Protein AF-A0A8T4T213-F1 (afdb_monomer)

pLDDT: mean 85.48, std 11.97, range [35.69, 93.69]

Secondary structure (DSSP, 8-state):
----HHHHHHHHHHHHHHHT--PPPPPHHHHHHHHHHHSEEEEEESSSS--EEEEEESS-EEEEE-TTS-HHHHHHHHHHHHHHHHHHHSSPP-

Structure (mmCIF, N/CA/C/O backbone):
data_AF-A0A8T4T213-F1
#
_entry.id   AF-A0A8T4T213-F1
#
loop_
_atom_site.group_PDB
_atom_site.id
_atom_site.type_symbol
_atom_site.label_atom_id
_atom_site.label_alt_id
_atom_site.label_comp_id
_atom_site.label_asym_id
_atom_site.label_entity_id
_atom_site.label_seq_id
_atom_site.pdbx_PDB_ins_code
_atom_site.Cartn_x
_atom_site.Cartn_y
_atom_site.Cartn_z
_atom_site.occupancy
_atom_site.B_iso_or_equiv
_atom_site.auth_seq_id
_atom_site.auth_comp_id
_atom_site.auth_asym_id
_atom_site.auth_atom_id
_atom_site.pdbx_PDB_model_num
ATOM 1 N N . MET A 1 1 ? -0.082 2.531 17.673 1.00 52.88 1 MET A N 1
ATOM 2 C CA . MET A 1 1 ? -0.575 3.793 17.067 1.00 52.88 1 MET A CA 1
ATOM 3 C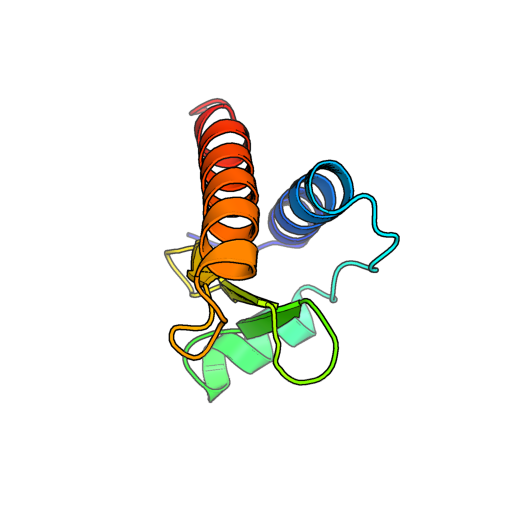 C . MET A 1 1 ? -2.086 3.710 16.864 1.00 52.88 1 MET A C 1
ATOM 5 O O . MET A 1 1 ? -2.554 2.651 16.473 1.00 52.88 1 MET A O 1
ATOM 9 N N . ASN A 1 2 ? -2.846 4.791 17.080 1.00 63.19 2 ASN A N 1
ATOM 10 C CA . ASN A 1 2 ? -4.232 4.859 16.593 1.00 63.19 2 ASN A CA 1
ATOM 11 C C . ASN A 1 2 ? -4.218 5.174 15.086 1.00 63.19 2 ASN A C 1
ATOM 13 O O . ASN A 1 2 ? -3.482 6.066 14.648 1.00 63.19 2 ASN A O 1
ATOM 17 N N . MET A 1 3 ? -4.962 4.384 14.307 1.00 78.38 3 MET A N 1
ATOM 18 C CA . MET A 1 3 ? -5.234 4.619 12.886 1.00 78.38 3 MET A CA 1
ATOM 19 C C . MET A 1 3 ? -6.494 5.479 12.802 1.00 78.38 3 MET A C 1
ATOM 21 O O . MET A 1 3 ? -7.550 5.026 13.237 1.00 78.38 3 MET A O 1
ATOM 25 N N . ASP A 1 4 ? -6.368 6.705 12.314 1.00 87.75 4 ASP A N 1
ATOM 26 C CA . ASP A 1 4 ? -7.458 7.670 12.163 1.00 87.75 4 ASP A CA 1
ATOM 27 C C . ASP A 1 4 ? -7.692 7.993 10.677 1.00 87.75 4 ASP A C 1
ATOM 29 O O . ASP A 1 4 ? -6.884 7.638 9.810 1.00 87.75 4 ASP A O 1
ATOM 33 N N . GLN A 1 5 ? -8.810 8.654 10.367 1.00 89.38 5 GLN A N 1
ATOM 34 C CA . GLN A 1 5 ? -9.137 9.054 8.997 1.00 89.38 5 GLN A CA 1
ATOM 35 C C . GLN A 1 5 ? -8.033 9.919 8.366 1.00 89.38 5 GLN A C 1
ATOM 37 O O . GLN A 1 5 ? -7.706 9.719 7.200 1.00 89.38 5 GLN A O 1
ATOM 42 N N . ALA A 1 6 ? -7.395 10.808 9.136 1.00 89.12 6 ALA A N 1
ATOM 43 C CA . ALA A 1 6 ? -6.331 11.683 8.643 1.00 89.12 6 ALA A CA 1
ATOM 44 C C . ALA A 1 6 ? -5.110 10.899 8.129 1.00 89.12 6 ALA A C 1
ATOM 46 O O . ALA A 1 6 ? -4.571 11.217 7.067 1.00 89.12 6 ALA A O 1
ATOM 47 N N . LYS A 1 7 ? -4.689 9.840 8.833 1.00 87.81 7 LYS A N 1
ATOM 48 C CA . LYS A 1 7 ? -3.617 8.951 8.363 1.00 87.81 7 LYS A CA 1
ATOM 49 C C . LYS A 1 7 ? -4.008 8.189 7.109 1.00 87.81 7 LYS A C 1
ATOM 51 O O . LYS A 1 7 ? -3.196 8.083 6.192 1.00 87.81 7 LYS A O 1
ATOM 56 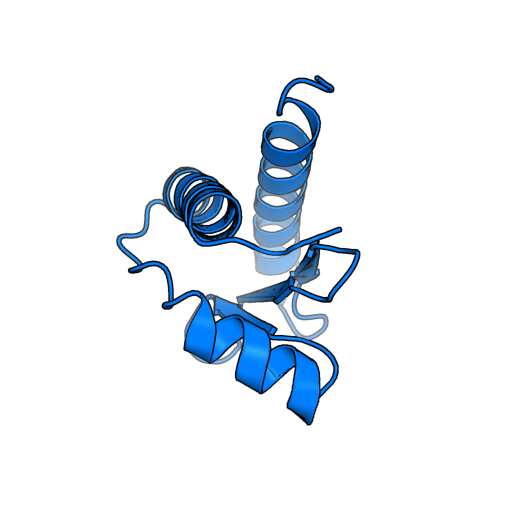N N . ILE A 1 8 ? -5.233 7.670 7.056 1.00 90.88 8 ILE A N 1
ATOM 57 C CA . ILE A 1 8 ? -5.729 6.942 5.881 1.00 90.88 8 ILE A CA 1
ATOM 58 C C . ILE A 1 8 ? -5.755 7.877 4.668 1.00 90.88 8 ILE A C 1
ATOM 60 O O . ILE A 1 8 ? -5.247 7.526 3.603 1.00 90.88 8 ILE A O 1
ATOM 64 N N . ASP A 1 9 ? -6.263 9.094 4.845 1.00 92.38 9 ASP A N 1
ATOM 65 C CA . ASP A 1 9 ? -6.295 10.116 3.804 1.00 92.38 9 ASP A CA 1
ATOM 66 C C . ASP A 1 9 ? -4.884 10.509 3.356 1.00 92.38 9 ASP A C 1
ATOM 68 O O . ASP A 1 9 ? -4.650 10.652 2.155 1.00 92.38 9 ASP A O 1
ATOM 72 N N . GLY A 1 10 ? -3.931 10.614 4.289 1.00 91.25 10 GLY A N 1
ATOM 73 C CA . GLY A 1 10 ? -2.517 10.859 4.006 1.00 91.25 10 GLY A CA 1
ATOM 74 C C . GLY A 1 10 ? -1.882 9.754 3.158 1.00 91.25 10 GLY A C 1
ATOM 75 O O . GLY A 1 10 ? -1.286 10.044 2.120 1.00 91.25 10 GLY A O 1
ATOM 76 N N . ILE A 1 11 ? -2.080 8.483 3.529 1.00 90.94 11 ILE A N 1
ATOM 77 C CA . ILE A 1 11 ? -1.596 7.328 2.752 1.00 90.94 11 ILE A CA 1
ATOM 78 C C . ILE A 1 11 ? -2.178 7.376 1.336 1.00 90.94 11 ILE A C 1
ATOM 80 O O . ILE A 1 11 ? -1.439 7.326 0.353 1.00 90.94 11 ILE A O 1
ATOM 84 N N . PHE A 1 12 ? -3.495 7.542 1.207 1.00 92.44 12 PHE A N 1
ATOM 85 C CA . PHE A 1 12 ? -4.150 7.590 -0.100 1.00 92.44 12 PHE A CA 1
ATOM 86 C C . PHE A 1 12 ? -3.815 8.862 -0.894 1.00 92.44 12 PHE A C 1
ATOM 88 O O . PHE A 1 12 ? -3.831 8.833 -2.122 1.00 92.44 12 PHE A O 1
ATOM 95 N N . ALA A 1 13 ? -3.471 9.981 -0.255 1.00 91.88 13 ALA A N 1
ATOM 96 C CA . ALA A 1 13 ? -2.949 11.166 -0.936 1.00 91.88 13 ALA A CA 1
ATOM 97 C C . ALA A 1 13 ? -1.575 10.895 -1.565 1.00 91.88 13 ALA A C 1
ATOM 99 O O . ALA A 1 13 ? -1.374 11.223 -2.737 1.00 91.88 13 ALA A O 1
ATOM 100 N N . ILE A 1 14 ? -0.670 10.230 -0.837 1.00 91.38 14 ILE A N 1
ATOM 101 C CA . ILE A 1 14 ? 0.629 9.805 -1.375 1.00 91.38 14 ILE A CA 1
ATOM 102 C C . ILE A 1 14 ? 0.414 8.849 -2.549 1.00 91.38 14 ILE A C 1
ATOM 104 O O . ILE A 1 14 ? 0.950 9.089 -3.630 1.00 91.38 14 ILE A O 1
ATOM 108 N N . LEU A 1 15 ? -0.427 7.820 -2.379 1.00 90.94 15 LEU A N 1
ATOM 109 C CA . LEU A 1 15 ? -0.729 6.846 -3.436 1.00 90.94 15 LEU A CA 1
ATOM 110 C C . LEU A 1 15 ? -1.270 7.510 -4.702 1.00 90.94 15 LEU A C 1
ATOM 112 O O . LEU A 1 15 ? -0.813 7.195 -5.797 1.00 90.94 15 LEU A O 1
ATOM 116 N N . ARG A 1 16 ? -2.195 8.467 -4.568 1.00 92.00 16 ARG A N 1
ATOM 117 C CA . ARG A 1 16 ? -2.716 9.236 -5.708 1.00 92.00 16 ARG A CA 1
ATOM 118 C C . ARG A 1 16 ? -1.621 10.027 -6.416 1.00 92.00 16 ARG A C 1
ATOM 120 O O . ARG A 1 16 ? -1.596 10.044 -7.642 1.00 92.00 16 ARG A O 1
ATOM 127 N N . ARG A 1 17 ? -0.701 10.640 -5.664 1.00 90.12 17 ARG A N 1
ATOM 128 C CA . ARG A 1 17 ? 0.423 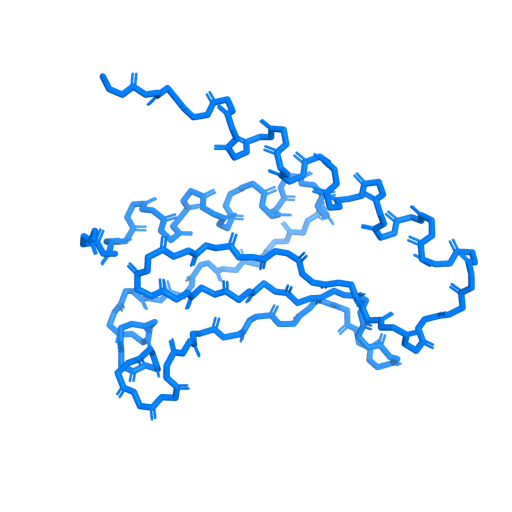11.401 -6.223 1.00 90.12 17 ARG A CA 1
ATOM 129 C C . ARG A 1 17 ? 1.379 10.506 -7.010 1.00 90.12 17 ARG A C 1
ATOM 131 O O . ARG A 1 17 ? 1.759 10.871 -8.117 1.00 90.12 17 ARG A O 1
ATOM 138 N N . ILE A 1 18 ? 1.755 9.350 -6.461 1.00 90.69 18 ILE A N 1
ATOM 139 C CA . ILE A 1 18 ? 2.743 8.469 -7.101 1.00 90.69 18 ILE A CA 1
ATOM 140 C C . ILE A 1 18 ? 2.164 7.659 -8.266 1.00 90.69 18 ILE A C 1
ATOM 142 O O . ILE A 1 18 ? 2.856 7.465 -9.257 1.00 90.69 18 ILE A O 1
ATOM 146 N N . HIS A 1 19 ? 0.904 7.223 -8.172 1.00 87.69 19 HIS A N 1
ATOM 147 C CA . HIS A 1 19 ? 0.237 6.426 -9.208 1.00 87.69 19 HIS A CA 1
ATOM 148 C C . HIS A 1 19 ? -0.579 7.267 -10.189 1.00 87.69 19 HIS A C 1
ATOM 150 O O . HIS A 1 19 ? -1.186 6.710 -11.100 1.00 87.69 19 HIS A O 1
ATOM 156 N N . THR A 1 20 ? -0.627 8.588 -9.986 1.00 87.19 20 THR A N 1
ATOM 157 C CA . THR A 1 20 ? -1.403 9.520 -10.817 1.00 87.19 20 THR A CA 1
ATOM 158 C C . THR A 1 20 ? -2.862 9.059 -10.965 1.00 87.19 20 THR A C 1
ATOM 160 O O . THR A 1 20 ? -3.436 9.054 -12.050 1.00 87.19 20 THR A O 1
ATOM 163 N N . ALA A 1 21 ? -3.449 8.612 -9.851 1.00 86.19 21 ALA A N 1
ATOM 164 C CA . ALA A 1 21 ? -4.757 7.963 -9.799 1.00 86.19 21 ALA A CA 1
ATOM 165 C C . ALA A 1 21 ? -5.766 8.771 -8.966 1.00 86.19 21 ALA A C 1
ATOM 167 O O . ALA A 1 21 ? -5.393 9.616 -8.154 1.00 86.19 21 ALA A O 1
ATOM 168 N N . HIS A 1 22 ? -7.059 8.463 -9.118 1.00 87.62 22 HIS A N 1
ATOM 169 C CA . HIS A 1 22 ? -8.165 9.143 -8.424 1.00 87.62 22 HIS A CA 1
ATOM 170 C C . HIS A 1 22 ? -8.880 8.251 -7.396 1.00 87.62 22 HIS A C 1
ATOM 172 O O . HIS A 1 22 ? -10.089 8.360 -7.195 1.00 87.62 22 HIS A O 1
ATOM 178 N N . TRP A 1 23 ? -8.155 7.348 -6.729 1.00 89.56 23 TRP A N 1
ATOM 179 C CA . TRP A 1 23 ? -8.762 6.468 -5.729 1.00 89.56 23 TRP A CA 1
ATOM 180 C C . TRP A 1 23 ? -9.308 7.245 -4.533 1.00 89.56 23 TRP A C 1
ATOM 182 O O . TRP A 1 23 ? -8.663 8.152 -3.999 1.00 89.56 23 TRP A O 1
ATOM 192 N N . LYS A 1 24 ? -10.501 6.854 -4.084 1.00 89.81 24 LYS A N 1
ATOM 193 C CA . LYS A 1 24 ? -11.088 7.372 -2.853 1.00 89.81 24 LYS A CA 1
ATOM 194 C C . LYS A 1 24 ? -10.489 6.637 -1.657 1.00 89.81 24 LYS A C 1
ATOM 196 O O . LYS A 1 24 ? -10.411 5.410 -1.668 1.00 89.81 24 LYS A O 1
ATOM 201 N N . ALA A 1 25 ? -10.103 7.390 -0.630 1.00 91.75 25 ALA A N 1
ATOM 202 C CA . ALA A 1 25 ? -9.683 6.815 0.637 1.00 91.75 25 ALA A CA 1
ATOM 203 C C . ALA A 1 25 ? -10.857 6.047 1.284 1.00 91.75 25 ALA A C 1
ATOM 205 O O . ALA A 1 25 ? -11.990 6.549 1.290 1.00 91.75 25 ALA A O 1
ATOM 206 N N . PRO A 1 26 ? -10.632 4.827 1.796 1.00 93.19 26 PRO A N 1
ATOM 207 C CA . PRO A 1 26 ? -11.640 4.089 2.541 1.00 93.19 26 PRO A CA 1
ATOM 208 C C . PRO A 1 26 ? -11.957 4.802 3.861 1.00 93.19 26 PRO A C 1
ATOM 210 O O . PRO A 1 26 ? -11.143 5.550 4.403 1.00 93.19 26 PRO A O 1
ATOM 213 N N . LYS A 1 27 ? -13.157 4.554 4.394 1.00 93.69 27 LYS A N 1
ATOM 214 C CA . LYS A 1 27 ? -13.537 5.065 5.716 1.00 93.69 27 LYS A CA 1
ATOM 215 C C . LYS A 1 27 ? -12.737 4.361 6.810 1.00 93.69 27 LYS A C 1
ATOM 217 O O . LYS A 1 27 ? -12.552 3.144 6.749 1.00 93.69 27 LYS A O 1
ATOM 222 N N . GLU A 1 28 ? -12.365 5.106 7.843 1.00 93.56 28 GLU A N 1
ATOM 223 C CA . GLU A 1 28 ? -11.659 4.613 9.029 1.00 93.56 28 GLU A CA 1
ATOM 224 C C . GLU A 1 28 ? -12.305 3.368 9.642 1.00 93.56 28 GLU A C 1
ATOM 226 O O . GLU A 1 28 ? -11.612 2.395 9.931 1.00 93.56 28 GLU A O 1
ATOM 231 N N . GLU A 1 29 ? -13.631 3.356 9.780 1.00 92.75 29 GLU A N 1
ATOM 232 C CA . GLU A 1 29 ? -14.373 2.215 10.330 1.00 92.75 29 GLU A CA 1
ATOM 233 C C . GLU A 1 29 ? -14.145 0.926 9.533 1.00 92.75 29 GLU A C 1
ATOM 235 O O . GLU A 1 29 ? -13.963 -0.139 10.120 1.00 92.75 29 GLU A O 1
ATOM 240 N N . ILE A 1 30 ? -14.112 1.020 8.198 1.00 92.94 30 ILE A N 1
ATOM 241 C CA . ILE A 1 30 ? -13.898 -0.131 7.311 1.00 92.94 30 ILE A CA 1
ATOM 242 C C . ILE A 1 30 ? -12.475 -0.648 7.493 1.00 92.94 30 ILE A C 1
ATOM 244 O O . ILE A 1 30 ? -12.276 -1.843 7.692 1.00 92.94 30 ILE A O 1
ATOM 248 N N . VAL A 1 31 ? -11.494 0.256 7.479 1.00 90.81 31 VAL A N 1
ATOM 249 C CA . VAL A 1 31 ? -10.080 -0.094 7.651 1.00 90.81 31 VAL A CA 1
ATOM 250 C C . VAL A 1 31 ? -9.851 -0.749 9.012 1.00 90.81 31 VAL A C 1
ATOM 252 O O . VAL A 1 31 ? -9.253 -1.818 9.083 1.00 90.81 31 VAL A O 1
ATOM 255 N N . LYS A 1 32 ? -10.378 -0.167 10.096 1.00 90.69 32 LYS A N 1
ATOM 256 C CA . LYS A 1 32 ? -10.264 -0.732 11.448 1.00 90.69 32 LYS A CA 1
ATOM 257 C C . LYS A 1 32 ? -10.943 -2.089 11.569 1.00 90.69 32 LYS A C 1
ATOM 259 O O . LYS A 1 32 ? -10.367 -2.992 12.171 1.00 90.69 32 LYS A O 1
ATOM 264 N N . LYS A 1 33 ? -12.147 -2.238 11.010 1.00 92.69 33 LYS A N 1
ATOM 265 C CA . LYS A 1 33 ? -12.883 -3.506 11.023 1.00 92.69 33 LYS A CA 1
ATOM 266 C C . LYS A 1 33 ? -12.112 -4.597 10.287 1.00 92.69 33 LYS A C 1
ATOM 268 O O . LYS A 1 33 ? -12.028 -5.713 10.792 1.00 92.69 33 LYS A O 1
ATOM 273 N N . GLU A 1 34 ? -11.519 -4.268 9.143 1.00 92.19 34 GLU A N 1
ATOM 274 C CA . GLU A 1 34 ? -10.704 -5.209 8.379 1.00 92.19 34 GLU A C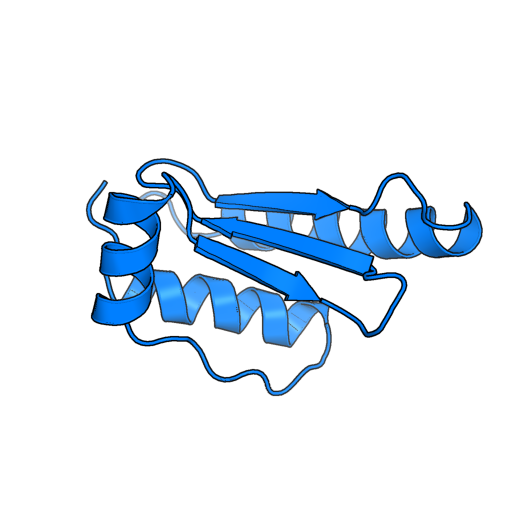A 1
ATOM 275 C C . GLU A 1 34 ? -9.436 -5.583 9.154 1.00 92.19 34 GLU A C 1
ATOM 277 O O . GLU A 1 34 ? -9.194 -6.762 9.379 1.00 92.19 34 GLU A O 1
ATOM 282 N N . ILE A 1 35 ? -8.697 -4.603 9.690 1.00 91.38 35 ILE A N 1
ATOM 283 C CA . ILE A 1 35 ? -7.510 -4.851 10.529 1.00 91.38 35 ILE A CA 1
ATOM 284 C C . ILE A 1 35 ? -7.852 -5.738 11.735 1.0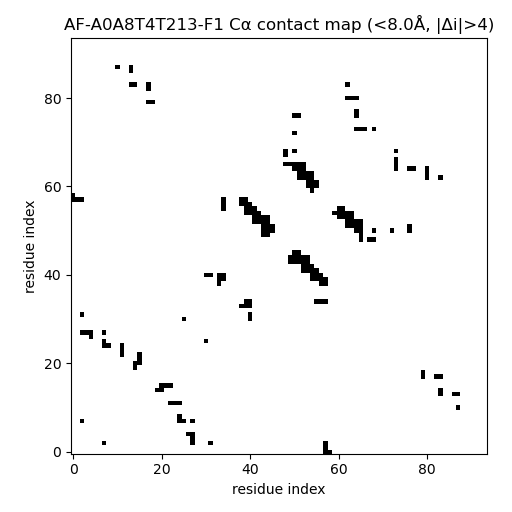0 91.38 35 ILE A C 1
ATOM 286 O O . ILE A 1 35 ? -7.098 -6.653 12.049 1.00 91.38 35 ILE A O 1
ATOM 290 N N . ALA A 1 36 ? -8.987 -5.507 12.399 1.00 89.94 36 ALA A N 1
ATOM 291 C CA . ALA A 1 36 ? -9.423 -6.328 13.527 1.00 89.94 36 ALA A CA 1
ATOM 292 C C . ALA A 1 36 ? -9.781 -7.769 13.117 1.00 89.94 36 ALA A C 1
ATOM 294 O O . ALA A 1 36 ? -9.629 -8.685 13.920 1.00 89.94 36 ALA A O 1
ATOM 295 N N . ARG A 1 37 ? -10.254 -7.975 11.882 1.00 91.94 37 ARG A N 1
ATOM 296 C CA . ARG A 1 37 ? -10.694 -9.279 11.370 1.00 91.94 37 ARG A CA 1
ATOM 297 C C . ARG A 1 37 ? -9.560 -10.102 10.755 1.00 91.94 37 ARG A C 1
ATOM 299 O O . ARG A 1 37 ? -9.515 -11.309 10.957 1.00 91.94 37 ARG A O 1
ATOM 306 N N . THR A 1 38 ? -8.695 -9.478 9.961 1.00 90.06 38 THR A N 1
ATOM 307 C CA . THR A 1 38 ? -7.682 -10.149 9.124 1.00 90.06 38 THR A CA 1
ATOM 308 C C . THR A 1 38 ? -6.248 -9.802 9.528 1.00 90.06 38 THR A C 1
ATOM 310 O O . THR A 1 38 ? -5.300 -10.354 8.974 1.00 90.06 38 THR A O 1
ATOM 313 N N . GLY A 1 39 ? -6.069 -8.872 10.468 1.00 89.94 39 GLY A N 1
ATOM 314 C CA . GLY A 1 39 ? -4.770 -8.346 10.891 1.00 89.94 39 GLY A CA 1
ATOM 315 C C . GLY A 1 39 ? -4.258 -7.181 10.038 1.00 89.94 39 GLY A C 1
ATOM 316 O O . GLY A 1 39 ? -3.411 -6.419 10.505 1.00 89.94 39 GLY A O 1
ATOM 317 N N . ALA A 1 40 ? -4.773 -6.998 8.816 1.00 92.62 40 ALA A N 1
ATOM 318 C CA . ALA A 1 40 ? -4.374 -5.905 7.935 1.00 92.62 40 ALA A CA 1
ATOM 319 C C . ALA A 1 40 ? -5.447 -5.567 6.892 1.00 92.62 40 ALA A C 1
ATOM 321 O O . ALA A 1 40 ? -6.068 -6.448 6.300 1.00 92.62 40 ALA A O 1
ATOM 322 N N . PHE A 1 41 ? -5.590 -4.282 6.590 1.00 93.19 41 PHE A N 1
ATOM 323 C CA . PHE A 1 41 ? -6.314 -3.821 5.414 1.00 93.19 41 PHE A CA 1
ATOM 324 C C . PHE A 1 41 ? -5.386 -3.871 4.195 1.00 93.19 41 PHE A C 1
ATOM 326 O O . PHE A 1 41 ? -4.287 -3.317 4.231 1.00 93.19 41 PHE A O 1
ATOM 333 N N . VAL A 1 42 ? -5.821 -4.533 3.121 1.00 92.94 42 VAL A N 1
ATOM 334 C CA . VAL A 1 42 ? -5.040 -4.689 1.886 1.00 92.94 42 VAL A CA 1
ATOM 335 C C . VAL A 1 42 ? -5.719 -3.931 0.755 1.00 92.94 42 VAL A C 1
ATOM 337 O O . VAL A 1 42 ? -6.883 -4.176 0.440 1.00 92.94 42 VAL A O 1
ATOM 340 N N . PHE A 1 43 ? -4.977 -3.037 0.110 1.00 92.31 43 PHE A N 1
ATOM 341 C CA . PHE A 1 43 ? -5.412 -2.325 -1.084 1.00 92.31 43 PHE A CA 1
ATOM 342 C C . PHE A 1 43 ? -4.526 -2.700 -2.269 1.00 92.31 43 PHE A C 1
ATOM 344 O O . PHE A 1 43 ? -3.340 -2.385 -2.278 1.00 92.31 43 PHE A O 1
ATOM 351 N N . ARG A 1 44 ? -5.096 -3.367 -3.276 1.00 91.50 44 ARG A N 1
ATOM 352 C CA . ARG A 1 44 ? -4.366 -3.795 -4.478 1.00 91.50 44 ARG A CA 1
ATOM 353 C C . ARG A 1 44 ? -4.447 -2.749 -5.582 1.00 91.50 44 ARG A C 1
ATOM 355 O O . ARG A 1 44 ? -5.508 -2.188 -5.845 1.00 91.50 44 ARG A O 1
ATOM 362 N N . ILE A 1 45 ? -3.323 -2.540 -6.252 1.00 89.69 45 ILE A N 1
ATOM 363 C CA . ILE A 1 45 ? -3.128 -1.570 -7.324 1.00 89.69 45 ILE A CA 1
ATOM 364 C C . ILE A 1 45 ? -2.930 -2.316 -8.644 1.00 89.69 45 ILE A C 1
ATOM 366 O O . ILE A 1 45 ? -2.070 -3.189 -8.746 1.00 89.69 45 ILE A O 1
ATOM 370 N N . GLY A 1 46 ? -3.688 -1.923 -9.670 1.00 83.69 46 GLY A N 1
ATOM 371 C CA . GLY A 1 46 ? -3.654 -2.523 -11.007 1.00 83.69 46 GLY A CA 1
ATOM 372 C C . GLY A 1 46 ? -4.646 -3.677 -11.189 1.00 83.69 46 GLY A C 1
ATOM 373 O O . GLY A 1 46 ? -5.074 -4.314 -10.227 1.00 83.69 46 GLY A O 1
ATOM 374 N N . SER A 1 47 ? -5.028 -3.928 -12.440 1.00 69.62 47 SER A N 1
ATOM 375 C CA . SER A 1 47 ? -5.870 -5.055 -12.845 1.00 69.62 47 SER A CA 1
ATOM 376 C C . SER A 1 47 ? -5.003 -6.206 -13.364 1.00 69.62 47 SER A C 1
ATOM 378 O O . SER A 1 47 ? -4.013 -5.990 -14.048 1.00 69.62 47 SER A O 1
ATOM 380 N N . ASN A 1 48 ? -5.392 -7.422 -12.981 1.00 70.44 48 ASN A N 1
ATOM 381 C CA . ASN A 1 48 ? -4.684 -8.701 -13.100 1.00 70.44 48 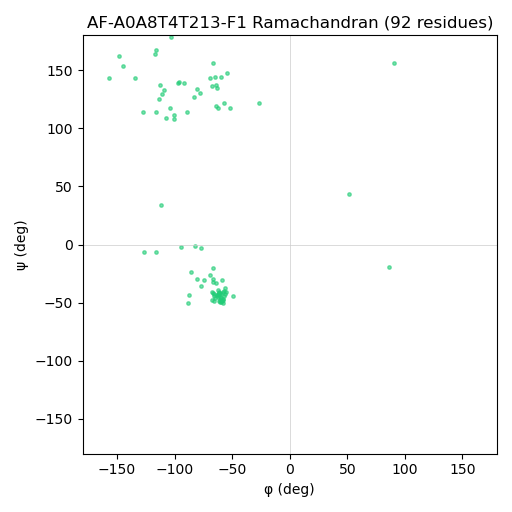ASN A CA 1
ATOM 382 C C . ASN A 1 48 ? -3.645 -8.834 -14.258 1.00 70.44 48 ASN A C 1
ATOM 384 O O . ASN A 1 48 ? -4.047 -8.758 -15.420 1.00 70.44 48 ASN A O 1
ATOM 388 N N . PRO A 1 49 ? -2.356 -9.131 -13.972 1.00 70.81 49 PRO A N 1
ATOM 389 C CA . PRO A 1 49 ? -1.766 -9.260 -12.640 1.00 70.81 49 PRO A CA 1
ATOM 390 C C . PRO A 1 49 ? -1.731 -7.911 -11.913 1.00 70.81 49 PRO A C 1
ATOM 392 O O . PRO A 1 49 ? -1.385 -6.882 -12.488 1.00 70.81 49 PRO A O 1
ATOM 395 N N . TRP A 1 50 ? -2.091 -7.920 -10.627 1.00 84.69 50 TRP A N 1
ATOM 396 C CA . TRP A 1 50 ? -1.943 -6.740 -9.775 1.00 84.69 50 TRP A CA 1
ATOM 397 C C . TRP A 1 50 ? -0.466 -6.331 -9.722 1.00 84.69 50 TRP A C 1
ATOM 399 O O . TRP A 1 50 ? 0.426 -7.179 -9.770 1.00 84.69 50 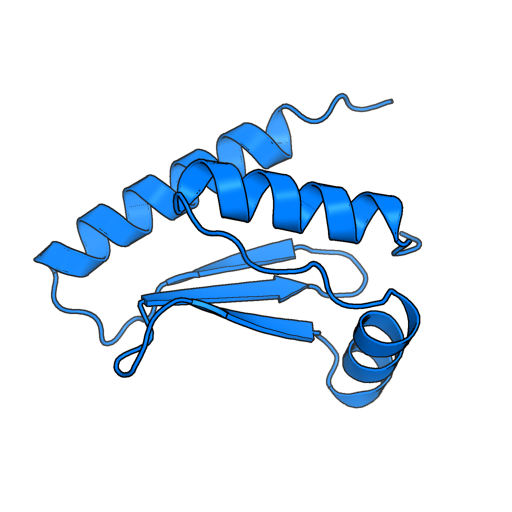TRP A O 1
ATOM 409 N N . VAL A 1 51 ? -0.209 -5.030 -9.664 1.00 86.00 51 VAL A N 1
ATOM 410 C CA . VAL A 1 51 ? 1.141 -4.468 -9.748 1.00 86.00 51 VAL A CA 1
ATOM 411 C C . VAL A 1 51 ? 1.773 -4.392 -8.360 1.00 86.00 51 VAL A C 1
ATOM 413 O O . VAL A 1 51 ? 2.888 -4.860 -8.132 1.00 86.00 51 VAL A O 1
ATOM 416 N N . ALA A 1 52 ? 1.035 -3.821 -7.416 1.00 90.31 52 ALA A N 1
ATOM 417 C CA . ALA A 1 52 ? 1.467 -3.645 -6.039 1.00 90.31 52 ALA A CA 1
ATOM 418 C C . ALA A 1 52 ? 0.276 -3.719 -5.083 1.00 90.31 52 ALA A C 1
ATOM 420 O O . ALA A 1 52 ? -0.873 -3.575 -5.502 1.00 90.31 52 ALA A O 1
ATOM 421 N N . GLU A 1 53 ? 0.537 -3.934 -3.802 1.00 92.19 53 GLU A N 1
ATOM 422 C CA . GLU A 1 53 ? -0.466 -3.865 -2.755 1.00 92.19 53 GLU A CA 1
ATOM 423 C C . GLU A 1 53 ? 0.038 -3.069 -1.556 1.00 92.19 53 GLU A C 1
ATOM 425 O O . GLU A 1 53 ? 1.216 -3.091 -1.201 1.00 92.19 53 GLU A O 1
ATOM 430 N N . ILE A 1 54 ? -0.882 -2.324 -0.954 1.00 92.38 54 ILE A N 1
ATOM 431 C CA . ILE A 1 54 ? -0.651 -1.536 0.245 1.00 92.38 54 ILE A CA 1
ATOM 432 C C . ILE A 1 54 ? -1.288 -2.270 1.400 1.00 92.38 54 ILE A C 1
ATOM 434 O O . ILE A 1 54 ? -2.507 -2.458 1.433 1.00 92.38 54 ILE A O 1
ATOM 438 N N . ARG A 1 55 ? -0.455 -2.666 2.352 1.00 92.62 55 ARG A N 1
ATOM 439 C CA . ARG A 1 55 ? -0.862 -3.399 3.539 1.00 92.62 55 ARG A CA 1
ATOM 440 C C . ARG A 1 55 ? -0.798 -2.479 4.743 1.00 92.62 55 ARG A C 1
ATOM 442 O O . ARG A 1 55 ? 0.280 -2.112 5.197 1.00 92.62 55 ARG A O 1
ATOM 449 N N . ILE A 1 56 ? -1.963 -2.100 5.249 1.00 91.00 56 ILE A N 1
ATOM 450 C CA . ILE A 1 56 ? -2.121 -1.239 6.418 1.00 91.00 56 ILE A CA 1
ATOM 451 C C . ILE A 1 56 ? -2.443 -2.134 7.613 1.00 91.00 56 ILE A C 1
ATOM 453 O O . ILE A 1 56 ? -3.540 -2.682 7.708 1.00 91.00 56 ILE A O 1
ATOM 457 N N . ALA A 1 57 ? -1.488 -2.288 8.521 1.00 89.44 57 ALA A N 1
ATOM 458 C CA . ALA A 1 57 ? -1.657 -2.970 9.797 1.00 89.44 57 ALA A CA 1
ATOM 459 C C . ALA A 1 57 ? -1.786 -1.951 10.943 1.00 89.44 57 ALA A C 1
ATOM 461 O O . ALA A 1 57 ? -1.702 -0.737 10.750 1.00 89.44 57 ALA A O 1
ATOM 462 N N . LYS A 1 58 ? -1.982 -2.444 12.170 1.00 83.81 58 LYS A N 1
ATOM 463 C CA . LYS A 1 58 ? -2.119 -1.595 13.369 1.00 83.81 58 LYS A CA 1
ATOM 464 C C . LYS A 1 58 ? -0.894 -0.701 13.623 1.00 83.81 58 LYS A C 1
ATOM 466 O O . LYS A 1 58 ? -1.031 0.388 14.182 1.00 83.81 58 LYS A O 1
ATOM 471 N N . GLU A 1 59 ? 0.292 -1.164 13.236 1.00 83.81 59 GLU A N 1
ATOM 472 C CA . GLU A 1 59 ? 1.572 -0.516 13.563 1.00 83.81 59 GLU A CA 1
ATOM 473 C C . GLU A 1 59 ? 2.449 -0.222 12.345 1.00 83.81 59 GLU A C 1
ATOM 475 O O . GLU A 1 59 ? 3.463 0.454 12.481 1.00 83.81 59 GLU A O 1
ATOM 480 N N . SER A 1 60 ? 2.062 -0.681 11.157 1.00 87.25 60 SER A N 1
ATOM 481 C CA . SER A 1 60 ? 2.874 -0.549 9.950 1.00 87.25 60 SER A CA 1
ATOM 482 C C . SER A 1 60 ? 2.021 -0.333 8.708 1.00 87.25 60 SER A C 1
ATOM 484 O O . SER A 1 60 ? 0.857 -0.731 8.642 1.00 87.25 60 SER A O 1
ATOM 486 N N . VAL A 1 61 ? 2.619 0.322 7.716 1.00 89.56 61 VAL A N 1
ATOM 487 C CA . VAL A 1 61 ? 2.069 0.482 6.371 1.00 89.56 61 VAL A CA 1
ATOM 488 C C . VAL A 1 61 ? 3.145 0.016 5.406 1.00 89.56 61 VAL A C 1
ATOM 490 O O . VAL A 1 61 ? 4.198 0.639 5.321 1.00 89.56 61 VAL A O 1
ATOM 493 N N . ASN A 1 62 ? 2.886 -1.080 4.701 1.00 90.38 62 ASN A N 1
ATOM 494 C CA . ASN A 1 62 ? 3.851 -1.694 3.798 1.00 90.38 62 ASN A CA 1
ATOM 495 C C . ASN A 1 62 ? 3.388 -1.566 2.350 1.00 90.38 62 ASN A C 1
ATOM 497 O O . ASN A 1 62 ? 2.220 -1.798 2.040 1.00 90.38 62 ASN A O 1
ATOM 501 N N . TYR A 1 63 ? 4.330 -1.235 1.471 1.00 91.12 63 TYR A N 1
ATOM 502 C CA . TYR A 1 63 ? 4.159 -1.298 0.025 1.00 91.12 63 TYR A CA 1
ATOM 503 C C . TYR A 1 63 ? 4.825 -2.582 -0.483 1.00 91.12 63 TYR A C 1
ATOM 505 O O . TYR A 1 63 ? 6.056 -2.724 -0.453 1.00 91.12 63 TYR A O 1
ATOM 513 N N . GLU A 1 64 ? 4.021 -3.529 -0.951 1.00 90.94 64 GLU A N 1
ATOM 514 C CA . GLU A 1 64 ? 4.472 -4.822 -1.464 1.00 90.94 64 GLU A CA 1
ATOM 515 C C . GLU A 1 64 ? 4.277 -4.881 -2.983 1.00 90.94 64 GLU A C 1
ATOM 517 O O . GLU A 1 64 ? 3.238 -4.499 -3.514 1.00 90.94 64 GLU A O 1
ATOM 522 N N . ILE A 1 65 ? 5.300 -5.332 -3.707 1.00 91.12 65 ILE A N 1
ATOM 523 C CA . ILE A 1 65 ? 5.259 -5.475 -5.168 1.00 91.12 65 ILE A CA 1
ATOM 524 C C . ILE A 1 65 ? 4.912 -6.921 -5.482 1.00 91.12 65 ILE A C 1
ATOM 526 O O . ILE A 1 65 ? 5.448 -7.828 -4.846 1.00 91.12 65 ILE A O 1
ATOM 530 N N . ASN A 1 66 ? 4.071 -7.148 -6.488 1.00 89.06 66 ASN A N 1
ATOM 531 C CA . ASN A 1 66 ? 3.733 -8.504 -6.887 1.00 89.06 66 ASN A CA 1
ATOM 532 C C . ASN A 1 66 ? 4.987 -9.259 -7.381 1.00 89.06 66 ASN A C 1
ATOM 534 O O . ASN A 1 66 ? 5.581 -8.879 -8.399 1.00 89.06 66 ASN A O 1
ATOM 538 N N . PRO A 1 67 ? 5.391 -10.356 -6.710 1.00 85.06 67 PRO A N 1
ATOM 539 C CA . PRO A 1 67 ? 6.586 -11.108 -7.081 1.00 85.06 67 PRO A CA 1
ATOM 540 C C . PRO A 1 67 ? 6.446 -11.805 -8.440 1.00 85.06 67 PRO A C 1
ATOM 542 O O . PRO A 1 67 ? 7.460 -12.107 -9.070 1.00 85.06 67 PRO A O 1
ATOM 545 N N . ALA A 1 68 ? 5.217 -12.019 -8.918 1.00 87.06 68 ALA A N 1
ATOM 546 C CA . ALA A 1 68 ? 4.927 -12.624 -10.213 1.00 87.06 68 ALA A CA 1
ATOM 547 C C . ALA A 1 68 ? 4.993 -11.630 -11.388 1.00 87.06 68 ALA A C 1
ATOM 549 O O . ALA A 1 68 ? 4.781 -12.030 -12.532 1.00 87.06 68 ALA A O 1
ATOM 550 N N . LEU A 1 69 ? 5.278 -10.343 -11.147 1.00 85.88 69 LEU A N 1
ATOM 551 C CA . LEU A 1 69 ? 5.412 -9.381 -12.240 1.00 85.88 69 LEU A CA 1
ATOM 552 C C . LEU A 1 69 ? 6.609 -9.704 -13.155 1.00 85.88 69 LEU A C 1
ATOM 554 O O . LEU A 1 69 ? 7.683 -10.071 -12.664 1.00 85.88 69 LEU A O 1
ATOM 558 N N . PRO A 1 70 ? 6.469 -9.470 -14.472 1.00 87.56 70 PRO A N 1
ATOM 559 C CA . PRO A 1 70 ? 7.597 -9.402 -15.394 1.00 87.56 70 PRO A CA 1
ATOM 560 C C . PRO A 1 70 ? 8.639 -8.375 -14.935 1.00 87.56 70 PRO A C 1
ATOM 562 O O . PRO A 1 70 ? 8.292 -7.329 -14.386 1.00 87.56 70 PRO A O 1
ATOM 565 N N . GLU A 1 71 ? 9.915 -8.630 -15.218 1.00 85.75 71 GLU A N 1
ATOM 566 C CA . GLU A 1 71 ? 11.050 -7.820 -14.747 1.00 85.75 71 GLU A CA 1
ATOM 567 C C . GLU A 1 71 ? 10.941 -6.333 -15.124 1.00 85.75 71 GLU A C 1
ATOM 569 O O . GLU A 1 71 ? 11.126 -5.454 -14.282 1.00 85.75 71 GLU A O 1
ATOM 574 N N . ARG A 1 72 ? 10.493 -6.040 -16.352 1.00 83.56 72 ARG A N 1
ATOM 575 C CA . ARG A 1 72 ? 10.232 -4.666 -16.812 1.00 83.56 72 ARG A CA 1
ATOM 576 C C . ARG A 1 72 ? 9.218 -3.927 -15.930 1.00 83.56 72 ARG A C 1
ATOM 578 O O . ARG A 1 72 ? 9.385 -2.742 -15.661 1.00 83.56 72 ARG A O 1
ATOM 585 N N . 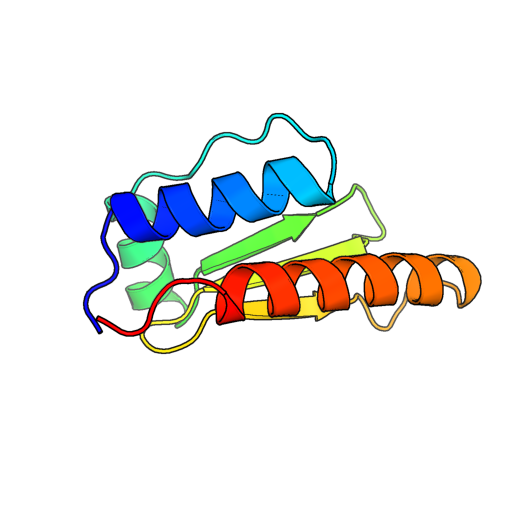LEU A 1 73 ? 8.164 -4.615 -15.489 1.00 84.81 73 LEU A N 1
ATOM 586 C CA . LEU A 1 73 ? 7.132 -4.032 -14.628 1.00 84.81 73 LEU A CA 1
ATOM 587 C C . LEU A 1 73 ? 7.572 -3.984 -13.162 1.00 84.81 73 LEU A C 1
ATOM 589 O O . LEU A 1 73 ? 7.179 -3.065 -12.448 1.00 84.81 73 LEU A O 1
ATOM 593 N N . LYS A 1 74 ? 8.425 -4.920 -12.725 1.00 87.06 74 LYS A N 1
ATOM 594 C CA . LYS A 1 74 ? 9.041 -4.888 -11.391 1.00 87.06 74 LYS A CA 1
ATOM 595 C C . LYS A 1 74 ? 9.888 -3.643 -11.185 1.00 87.06 74 LYS A C 1
ATOM 597 O O . LYS A 1 74 ? 9.728 -3.009 -10.150 1.00 87.06 74 LYS A O 1
ATOM 602 N N . LEU A 1 75 ? 10.728 -3.269 -12.154 1.00 87.69 75 LEU A N 1
ATOM 603 C CA . LEU A 1 75 ? 11.552 -2.056 -12.059 1.00 87.69 75 LEU A CA 1
ATOM 604 C C . LEU A 1 75 ? 10.681 -0.810 -11.858 1.00 87.69 75 LEU A C 1
ATOM 606 O O . LEU A 1 75 ? 10.904 -0.033 -10.934 1.00 87.69 75 LEU A O 1
ATOM 610 N N . HIS A 1 76 ? 9.616 -0.677 -12.649 1.00 87.38 76 HIS A N 1
ATOM 611 C CA . HIS A 1 76 ? 8.679 0.432 -12.497 1.00 87.38 76 HIS A CA 1
ATOM 612 C C . HIS A 1 76 ? 7.953 0.409 -11.139 1.00 87.38 76 HIS A C 1
ATOM 614 O O . HIS A 1 76 ? 7.845 1.431 -10.464 1.00 87.38 76 HIS A O 1
ATOM 620 N N . ALA A 1 77 ? 7.494 -0.762 -10.687 1.00 89.19 77 ALA A N 1
ATOM 621 C CA . ALA A 1 77 ? 6.863 -0.907 -9.377 1.00 89.19 77 ALA A CA 1
ATOM 622 C C . ALA A 1 77 ? 7.835 -0.612 -8.215 1.00 89.19 77 ALA A C 1
ATOM 624 O O . ALA A 1 77 ? 7.421 -0.065 -7.194 1.00 89.19 77 ALA A O 1
ATOM 625 N N . GLN A 1 78 ? 9.126 -0.923 -8.370 1.00 91.06 78 GLN A N 1
ATOM 626 C CA . GLN A 1 78 ? 10.179 -0.589 -7.406 1.00 91.06 78 GLN A CA 1
ATOM 627 C C . GLN A 1 78 ? 10.417 0.917 -7.322 1.00 91.06 78 GLN A C 1
ATOM 629 O O . GLN A 1 78 ? 10.532 1.447 -6.218 1.00 91.06 78 GLN A O 1
ATOM 634 N N . GLU A 1 79 ? 10.418 1.629 -8.450 1.00 90.94 79 GLU A N 1
ATOM 635 C CA . GLU A 1 79 ? 10.482 3.095 -8.446 1.00 90.94 79 GLU A CA 1
ATOM 636 C C . GLU A 1 79 ? 9.289 3.714 -7.706 1.00 90.94 79 GLU A C 1
ATOM 638 O O . GLU A 1 79 ? 9.454 4.658 -6.932 1.00 90.94 79 GLU A O 1
ATOM 643 N N . LEU A 1 80 ? 8.083 3.176 -7.913 1.00 91.12 80 LEU A N 1
ATOM 644 C CA . LEU A 1 80 ? 6.873 3.636 -7.225 1.00 91.12 80 LEU A CA 1
ATOM 645 C C . LEU A 1 80 ? 6.926 3.348 -5.722 1.00 91.12 80 LEU A C 1
ATOM 647 O O . LEU A 1 80 ? 6.598 4.229 -4.926 1.00 91.12 80 LEU A O 1
ATOM 651 N N . LYS A 1 81 ? 7.403 2.160 -5.334 1.00 91.31 81 LYS A N 1
ATOM 652 C CA . LYS A 1 81 ? 7.656 1.803 -3.934 1.00 91.31 81 LYS A CA 1
ATOM 653 C C . LYS A 1 81 ? 8.642 2.772 -3.279 1.00 91.31 81 LYS A C 1
ATOM 655 O O . LYS A 1 81 ? 8.348 3.300 -2.213 1.00 91.31 81 LYS A O 1
ATOM 660 N N . LYS A 1 82 ? 9.765 3.065 -3.938 1.00 90.69 82 LYS A N 1
ATOM 661 C CA . LYS A 1 82 ? 10.772 4.003 -3.424 1.00 90.69 82 LYS A CA 1
ATOM 662 C C . LYS A 1 82 ? 10.184 5.399 -3.206 1.00 90.69 82 LYS A C 1
ATOM 664 O O . LYS A 1 82 ? 10.349 5.973 -2.136 1.00 90.69 82 LYS A O 1
ATOM 669 N N . LYS A 1 83 ? 9.423 5.916 -4.178 1.00 90.06 83 LYS A N 1
ATOM 670 C CA . LYS A 1 83 ? 8.721 7.205 -4.038 1.00 90.06 83 LYS A CA 1
ATOM 671 C C . LYS A 1 83 ? 7.739 7.188 -2.868 1.00 90.06 83 LYS A C 1
ATOM 673 O O . LYS A 1 83 ? 7.660 8.161 -2.126 1.00 90.06 83 LYS A O 1
ATOM 678 N N . PHE A 1 84 ? 6.985 6.100 -2.694 1.00 90.31 84 PHE A N 1
ATOM 679 C CA . PHE A 1 84 ? 6.080 5.951 -1.554 1.00 90.31 84 PHE A CA 1
ATOM 680 C C . PHE A 1 84 ? 6.834 6.049 -0.222 1.00 90.31 84 PHE A C 1
ATOM 682 O O . PHE A 1 84 ? 6.430 6.817 0.648 1.00 90.31 84 PHE A O 1
ATOM 689 N N . GLU A 1 85 ? 7.942 5.318 -0.084 1.00 87.88 85 GLU A N 1
ATOM 690 C CA . GLU A 1 85 ? 8.782 5.308 1.118 1.00 87.88 85 GLU A CA 1
ATOM 691 C C . GLU A 1 85 ? 9.389 6.692 1.404 1.00 87.88 85 GLU A C 1
ATOM 693 O O . GLU A 1 85 ? 9.329 7.166 2.541 1.00 87.88 85 GLU A O 1
ATOM 698 N N . GLU A 1 86 ? 9.869 7.400 0.379 1.00 87.75 86 GLU A N 1
ATOM 699 C CA . GLU A 1 86 ? 10.365 8.782 0.486 1.00 87.75 86 GLU A CA 1
ATOM 700 C C . GLU A 1 86 ? 9.272 9.742 0.986 1.00 87.75 86 GLU A C 1
ATOM 702 O O . GLU A 1 86 ? 9.467 10.455 1.970 1.00 87.75 86 GLU A O 1
ATOM 707 N N . PHE A 1 87 ? 8.078 9.720 0.386 1.00 84.31 87 PHE A N 1
ATOM 708 C CA . PHE A 1 87 ? 6.971 10.571 0.838 1.00 84.31 87 PHE A CA 1
ATOM 709 C C . PHE A 1 87 ? 6.462 10.198 2.234 1.00 84.31 87 PHE A C 1
ATOM 711 O O . PHE A 1 87 ? 6.019 11.074 2.975 1.00 84.31 87 PHE A O 1
ATOM 718 N N . SER A 1 88 ? 6.519 8.914 2.597 1.00 77.00 88 SER A N 1
ATOM 719 C CA . SER A 1 88 ? 6.098 8.437 3.916 1.00 77.00 88 SER A CA 1
ATOM 720 C C . SER A 1 88 ? 7.101 8.775 5.023 1.00 77.00 88 SER A C 1
ATOM 722 O O . SER A 1 88 ? 6.690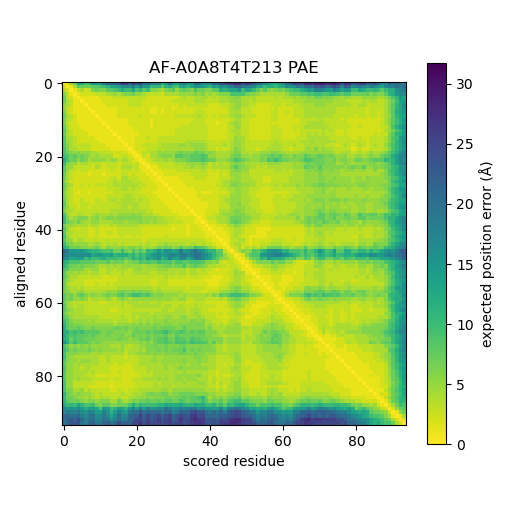 9.008 6.156 1.00 77.00 88 SER A O 1
ATOM 724 N N . SER A 1 89 ? 8.395 8.855 4.696 1.00 68.81 89 SER A N 1
ATOM 725 C CA . SER A 1 89 ? 9.472 9.200 5.634 1.00 68.81 89 SER A CA 1
ATOM 726 C C . SER A 1 89 ? 9.683 10.711 5.779 1.00 68.81 89 SER A C 1
ATOM 728 O O . SER A 1 89 ? 10.138 11.159 6.826 1.00 68.81 89 SER A O 1
ATOM 730 N N . MET A 1 90 ? 9.284 11.513 4.783 1.00 57.66 90 MET A N 1
ATOM 731 C CA . MET A 1 90 ? 9.235 12.982 4.877 1.00 57.66 90 MET A CA 1
ATOM 732 C C . MET A 1 90 ? 8.035 13.518 5.676 1.00 57.66 90 MET A C 1
ATOM 734 O O . MET A 1 90 ? 7.930 14.732 5.863 1.00 57.66 90 MET A O 1
ATOM 738 N N . ALA A 1 91 ? 7.120 12.664 6.151 1.00 47.72 91 ALA A N 1
ATOM 739 C CA . ALA A 1 91 ? 6.106 13.097 7.106 1.00 47.72 91 ALA A CA 1
ATOM 740 C C . ALA A 1 91 ? 6.824 13.518 8.403 1.00 47.72 91 ALA A C 1
ATOM 742 O O . ALA A 1 91 ? 7.519 12.685 8.987 1.00 47.72 91 ALA A O 1
ATOM 743 N N . PRO A 1 92 ? 6.712 14.785 8.846 1.00 38.25 92 PRO A N 1
ATOM 744 C CA . PRO A 1 92 ? 7.489 15.271 9.974 1.00 38.25 92 PRO A CA 1
ATOM 745 C C . PRO A 1 92 ? 7.206 14.402 11.200 1.00 38.25 92 PRO A C 1
ATOM 747 O O . PRO A 1 92 ? 6.055 14.266 11.630 1.00 38.25 92 PRO A O 1
ATOM 750 N N . ALA A 1 93 ? 8.269 13.807 11.747 1.00 41.78 93 ALA A N 1
ATOM 751 C CA . ALA A 1 93 ? 8.282 13.403 13.140 1.00 41.78 93 ALA A CA 1
ATOM 752 C C . ALA A 1 93 ? 7.866 14.641 13.944 1.00 41.78 93 ALA A C 1
ATOM 754 O O . ALA A 1 93 ? 8.481 15.699 13.804 1.00 41.78 93 ALA A O 1
ATOM 755 N N . LYS A 1 94 ? 6.736 14.520 14.646 1.00 35.69 94 LYS A N 1
ATOM 756 C CA . LYS A 1 94 ? 6.199 15.556 15.531 1.00 35.69 94 LYS A CA 1
ATOM 757 C C . LYS A 1 94 ? 7.256 16.078 16.493 1.00 35.69 94 LYS A C 1
ATOM 759 O O . LYS A 1 94 ? 8.012 15.230 17.016 1.00 35.69 94 LYS A O 1
#

Sequence (94 aa):
MNMDQAKIDGIFAILRRIHTAHWKAPKEEIVKKEIARTGAFVFRIGSNPWVAEIRIAKESVNYEINPALPERLKLHAQELKKKFEEFSSMAPAK

Radius of gyration: 13.34 Å; Cα contacts (8 Å, |Δi|>4): 109; chains: 1; bounding box: 26×28×34 Å

Nearest PDB structures (foldseek):
  2h17-assembly1_A  TM=4.402E-01  e=2.905E+00  Homo sapiens
  3cz8-assembly1_B  TM=2.661E-01  e=1.269E+00  Bacillus subtilis subsp. subtilis str. 168
  9asn-assembly1_B  TM=2.486E-01  e=1.982E+00  Homo sapiens
  9asq-assembly1_B  TM=2.169E-01  e=1.982E+00  Homo sapiens
  6r10-assembly1_G  TM=2.000E-01  e=2.251E+00  Thermus thermophilus HB8

Foldseek 3Di:
DDDAPVVQVLLVVLVCVLVVDDDDRDHPVVQVVCCVVPQWDKDFDDDPVTAWIWTHGPPDTDIGGDPPDDPVSVVVSVVSRVSSVVSVVPPDPD

Mean predicted aligned error: 5.5 Å

Solvent-accessible surface area (backbone atoms only — not comparable to full-atom values): 5531 Å² total; per-residue (Å²): 107,89,86,47,54,69,58,46,43,49,54,40,50,52,50,25,65,73,66,75,47,87,74,78,61,74,57,47,68,59,46,52,52,36,22,74,71,72,56,39,28,74,48,77,38,69,73,86,76,50,49,33,34,39,39,39,38,71,84,48,75,45,80,45,66,42,85,86,49,57,68,78,56,41,56,56,47,49,55,47,43,51,51,48,52,52,60,62,65,67,51,75,82,127